Protein AF-A0A496ZZK8-F1 (afdb_monomer_lite)

pLDDT: mean 89.62, std 13.37, range [35.69, 98.38]

Secondary structure (DSSP, 8-state):
-------PPPPSS--S-HHHHHHHHHHHHSSS---------TTS-HHHHHHHHHHHHTTSTTGGGEEEEEEEETTSGGGSSHHHHHHHHHHHH-TT-STTHHHHHHHHHHHHHHHTT--HHHHHHHHHHHHHHHHHHHHHHHHHSEEEEEEE--

Radius of gyration: 19.08 Å; chains: 1; bounding box: 41×56×47 Å

Sequence (154 aa):
MSSISAIVPKTRRLIGREAEEQILRQAIEGDGLRVVYITGKAGLGKTRLLEYLPTIIGTSRNSDDCLWSGIIDLYDPEKHSNSGLEAAIANALDPERQAFAGYWKARKEFERQRRAGADPYTLEQLRKELIEKFSKDFNTLSREKRPIIALDTV

Structure (mmCIF, N/CA/C/O backbone):
data_AF-A0A496ZZK8-F1
#
_entry.id   AF-A0A496ZZK8-F1
#
loop_
_atom_site.group_PDB
_atom_site.id
_atom_site.type_symbol
_atom_site.label_atom_id
_atom_site.label_alt_id
_atom_site.label_comp_id
_atom_site.label_asym_id
_atom_site.label_entity_id
_atom_site.label_seq_id
_atom_site.pdbx_PDB_ins_code
_atom_site.Cartn_x
_atom_site.Cartn_y
_atom_site.Cartn_z
_atom_site.occupancy
_atom_site.B_iso_or_equiv
_atom_site.auth_seq_id
_atom_site.auth_comp_id
_atom_site.auth_asym_id
_atom_site.auth_atom_id
_atom_site.pdbx_PDB_model_num
ATOM 1 N N . MET A 1 1 ? -6.096 -41.607 22.743 1.00 38.09 1 MET A N 1
ATOM 2 C CA . MET A 1 1 ? -6.489 -40.302 23.312 1.00 38.09 1 MET A CA 1
ATOM 3 C C . MET A 1 1 ? -6.399 -39.270 22.200 1.00 38.09 1 MET A C 1
ATOM 5 O O . MET A 1 1 ? -5.306 -38.805 21.912 1.00 38.09 1 MET A O 1
ATOM 9 N N . SER A 1 2 ? -7.507 -39.007 21.506 1.00 35.69 2 SER A N 1
ATOM 10 C CA . SER A 1 2 ? -7.537 -38.065 20.380 1.00 35.69 2 SER A CA 1
ATOM 11 C C . SER A 1 2 ? -7.790 -36.651 20.893 1.00 35.69 2 SER A C 1
ATOM 13 O O . SER A 1 2 ? -8.853 -36.372 21.444 1.00 35.69 2 SER A O 1
ATOM 15 N N . SER A 1 3 ? -6.804 -35.773 20.730 1.00 39.03 3 SER A N 1
ATOM 16 C CA . SER A 1 3 ? -6.890 -34.356 21.081 1.00 39.03 3 SER A CA 1
ATOM 17 C C . SER A 1 3 ? -7.781 -33.630 20.072 1.00 39.03 3 SER A C 1
ATOM 19 O O . SER A 1 3 ? -7.421 -33.485 18.906 1.00 39.03 3 SER A O 1
ATOM 21 N N . ILE A 1 4 ? -8.953 -33.179 20.515 1.00 45.69 4 ILE A N 1
ATOM 22 C CA . ILE A 1 4 ? -9.819 -32.277 19.752 1.00 45.69 4 ILE A CA 1
ATOM 23 C C . ILE A 1 4 ? -9.185 -30.884 19.820 1.00 45.69 4 ILE A C 1
ATOM 25 O O . ILE A 1 4 ? -9.200 -30.239 20.867 1.00 45.69 4 ILE A O 1
ATOM 29 N N . SER A 1 5 ? -8.604 -30.429 18.710 1.00 42.12 5 SER A N 1
ATOM 30 C CA . SER A 1 5 ? -8.226 -29.025 18.540 1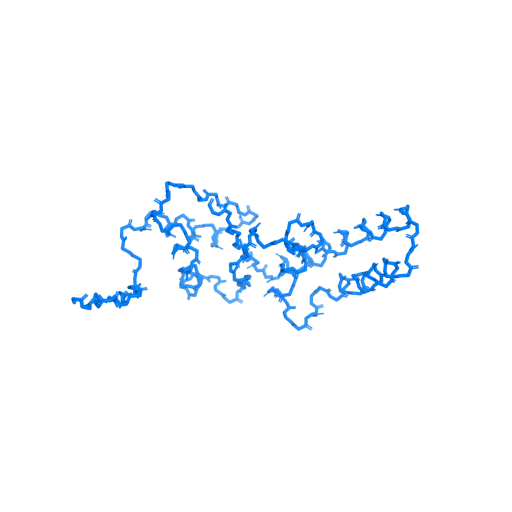.00 42.12 5 SER A CA 1
ATOM 31 C C . SER A 1 5 ? -9.508 -28.219 18.345 1.00 42.12 5 SER A C 1
ATOM 33 O O . SER A 1 5 ? -10.142 -28.284 17.291 1.00 42.12 5 SER A O 1
ATOM 35 N N . ALA A 1 6 ? -9.947 -27.523 19.392 1.00 46.88 6 ALA A N 1
ATOM 36 C CA . ALA A 1 6 ? -11.076 -26.614 19.300 1.00 46.88 6 ALA A CA 1
ATOM 37 C C . ALA A 1 6 ? -10.663 -25.411 18.443 1.00 46.88 6 ALA A C 1
ATOM 39 O O . ALA A 1 6 ? -9.815 -24.612 18.842 1.00 46.88 6 ALA A O 1
ATOM 40 N N . ILE A 1 7 ? -11.268 -25.274 17.263 1.00 47.44 7 ILE A N 1
ATOM 41 C CA . ILE A 1 7 ? -11.187 -24.045 16.474 1.00 47.44 7 ILE A CA 1
ATOM 42 C C . ILE A 1 7 ? -11.946 -22.978 17.263 1.00 47.44 7 ILE A C 1
ATOM 44 O O . ILE A 1 7 ? -13.174 -22.926 17.237 1.00 47.44 7 ILE A O 1
ATOM 48 N N . VAL A 1 8 ? -11.216 -22.162 18.023 1.00 50.53 8 VAL A N 1
ATOM 49 C CA . VAL A 1 8 ? -11.793 -21.034 18.756 1.00 50.53 8 VAL A CA 1
ATOM 50 C C . VAL A 1 8 ? -12.278 -20.007 17.725 1.00 50.53 8 VAL A C 1
ATOM 52 O O . VAL A 1 8 ? -11.464 -19.514 16.939 1.00 50.53 8 VAL A O 1
ATOM 55 N N . PRO A 1 9 ? -13.577 -19.663 17.688 1.00 51.09 9 PRO A N 1
ATOM 56 C CA . PRO A 1 9 ? -14.075 -18.638 16.782 1.00 51.09 9 PRO A CA 1
ATOM 57 C C . PRO A 1 9 ? -13.386 -17.305 17.094 1.00 51.09 9 PRO A C 1
ATOM 59 O O . PRO A 1 9 ? -13.408 -16.853 18.240 1.00 51.09 9 PRO A O 1
ATOM 62 N N . LYS A 1 10 ? -12.791 -16.646 16.089 1.00 58.88 10 LYS A N 1
ATOM 63 C CA . LYS A 1 10 ? -12.304 -15.267 16.257 1.00 58.88 10 LYS A CA 1
ATOM 64 C C . LYS A 1 10 ? -13.497 -14.395 16.668 1.00 58.88 10 LYS A C 1
ATOM 66 O O . LYS A 1 10 ? -14.464 -14.266 15.915 1.00 58.88 10 LYS A O 1
ATOM 71 N N . THR A 1 11 ? -13.449 -13.798 17.859 1.00 56.16 11 THR A N 1
ATOM 72 C CA . THR A 1 11 ? -14.495 -12.879 18.325 1.00 56.16 11 THR A CA 1
ATOM 73 C C . THR A 1 11 ? -14.611 -11.714 17.351 1.00 56.16 11 THR A C 1
ATOM 75 O O . THR A 1 11 ? -13.609 -11.087 17.005 1.00 56.16 11 THR A O 1
ATOM 78 N N . ARG A 1 12 ? -15.832 -11.406 16.896 1.00 63.66 12 ARG A N 1
ATOM 79 C CA . ARG A 1 12 ? -16.076 -10.305 15.944 1.00 63.66 12 ARG A CA 1
ATOM 80 C C . ARG A 1 12 ? -15.677 -8.938 16.508 1.00 63.66 12 ARG A C 1
ATOM 82 O O . ARG A 1 12 ? -15.311 -8.058 15.741 1.00 63.66 12 ARG A O 1
ATOM 89 N N . ARG A 1 13 ? -15.709 -8.790 17.835 1.00 68.88 13 ARG A N 1
ATOM 90 C CA . ARG A 1 13 ? -15.371 -7.568 18.569 1.00 68.88 13 ARG A CA 1
ATOM 91 C C . ARG A 1 13 ? -13.941 -7.620 19.115 1.00 68.88 13 ARG A C 1
ATOM 93 O O . ARG A 1 13 ? -13.507 -8.663 19.614 1.00 68.88 13 ARG A O 1
ATOM 100 N N . LEU A 1 14 ? -13.251 -6.485 19.046 1.00 79.38 14 LEU A N 1
ATOM 101 C CA . LEU A 1 14 ? -12.001 -6.233 19.757 1.00 79.38 14 LEU A CA 1
ATOM 102 C C . LEU A 1 14 ? -12.334 -5.901 21.224 1.00 79.38 14 LEU A C 1
ATOM 104 O O . LEU A 1 14 ? -13.130 -5.002 21.478 1.00 79.38 14 LEU A O 1
ATOM 108 N N . ILE A 1 15 ? -11.803 -6.659 22.184 1.00 79.50 15 ILE A N 1
ATOM 109 C CA . ILE A 1 15 ? -12.078 -6.466 23.620 1.00 79.50 15 ILE A CA 1
ATOM 110 C C . ILE A 1 15 ? -10.828 -5.878 24.279 1.00 79.50 15 ILE A C 1
ATOM 112 O O . ILE A 1 15 ? -9.742 -6.424 24.078 1.00 79.50 15 ILE A O 1
ATOM 116 N N . GLY A 1 16 ? -10.977 -4.814 25.078 1.00 82.94 1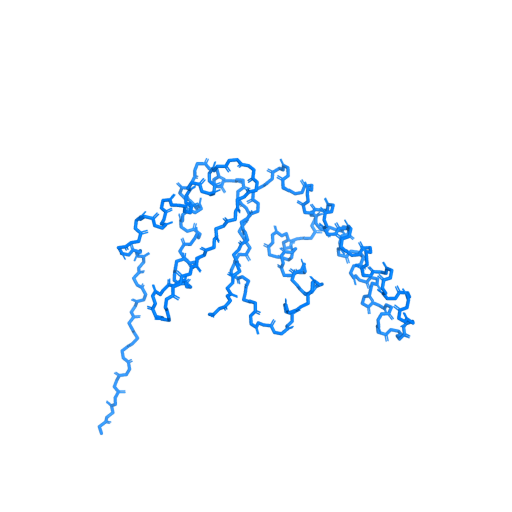6 GLY A N 1
ATOM 117 C CA . GLY A 1 16 ? -9.881 -4.244 25.875 1.00 82.94 16 GLY A CA 1
ATOM 118 C C . GLY A 1 16 ? -8.820 -3.523 25.040 1.00 82.94 16 GLY A C 1
ATOM 119 O O . GLY A 1 16 ? -7.637 -3.576 25.369 1.00 82.94 16 GLY A O 1
ATOM 120 N N . ARG A 1 17 ? -9.235 -2.937 23.914 1.00 88.62 17 ARG A N 1
ATOM 121 C CA . ARG A 1 17 ? -8.386 -2.265 22.913 1.00 88.62 17 ARG A CA 1
ATOM 122 C C . ARG A 1 17 ? -8.939 -0.900 22.501 1.00 88.62 17 ARG A C 1
ATOM 124 O O . ARG A 1 17 ? -8.643 -0.387 21.425 1.00 88.62 17 ARG A O 1
ATOM 131 N N . GLU A 1 18 ? -9.793 -0.330 23.343 1.00 90.50 18 GLU A N 1
ATOM 132 C CA . GLU A 1 18 ? -10.519 0.908 23.076 1.00 90.50 18 GLU A CA 1
ATOM 133 C C . GLU A 1 18 ? -9.556 2.093 22.888 1.00 90.50 18 GLU A C 1
ATOM 135 O O . GLU A 1 18 ? -9.801 2.968 22.060 1.00 90.50 18 GLU A O 1
ATOM 140 N N . ALA A 1 19 ? -8.430 2.102 23.610 1.00 91.38 19 ALA A N 1
ATOM 141 C CA . ALA A 1 19 ? -7.408 3.137 23.478 1.00 91.38 19 ALA A CA 1
ATOM 142 C C . ALA A 1 19 ? -6.699 3.073 22.114 1.00 91.38 19 ALA A C 1
ATOM 144 O O . ALA A 1 19 ? -6.549 4.094 21.445 1.00 91.38 19 ALA A O 1
ATOM 145 N N . GLU A 1 20 ? -6.290 1.880 21.676 1.00 93.50 20 GLU A N 1
ATOM 146 C CA . GLU A 1 20 ? -5.646 1.680 20.377 1.00 93.50 20 GLU A CA 1
ATOM 147 C C . GLU A 1 20 ? -6.609 1.940 19.218 1.00 93.50 20 GLU A C 1
ATOM 149 O O . GLU A 1 20 ? -6.225 2.580 18.240 1.00 93.50 20 GLU A O 1
ATOM 154 N N . GLU A 1 21 ? -7.868 1.509 19.339 1.00 92.81 21 GLU A N 1
ATOM 155 C CA . GLU A 1 21 ? -8.913 1.832 18.365 1.00 92.81 21 GLU A CA 1
ATOM 156 C C . GLU A 1 21 ? -9.080 3.348 18.219 1.00 92.81 21 GLU A C 1
ATOM 158 O O . GLU A 1 21 ? -9.132 3.856 17.099 1.00 92.81 21 GLU A O 1
ATOM 163 N N . GLN A 1 22 ? -9.093 4.085 19.332 1.00 93.69 22 GLN A N 1
ATOM 164 C CA . GLN A 1 22 ? -9.223 5.538 19.301 1.00 93.69 22 GLN A CA 1
ATOM 165 C C . GLN A 1 22 ? -8.012 6.224 18.652 1.00 93.69 22 GLN A C 1
ATOM 167 O O . GLN A 1 22 ? -8.191 7.179 17.895 1.00 93.69 22 GLN A O 1
ATOM 172 N N . ILE A 1 23 ? -6.789 5.734 18.888 1.00 94.88 23 ILE A N 1
ATOM 173 C CA . ILE A 1 23 ? -5.578 6.233 18.211 1.00 94.88 23 ILE A CA 1
ATOM 174 C C . ILE A 1 23 ? -5.684 6.017 16.698 1.00 94.88 23 ILE A C 1
ATOM 176 O O . ILE A 1 23 ? -5.424 6.935 15.918 1.00 94.88 23 ILE A O 1
ATOM 180 N N . LEU A 1 24 ? -6.090 4.817 16.276 1.00 95.38 24 LEU A N 1
ATOM 181 C CA . LEU A 1 24 ? -6.247 4.488 14.860 1.00 95.38 24 LEU A CA 1
ATOM 182 C C . LEU A 1 24 ? -7.338 5.335 14.210 1.00 95.38 24 LEU A C 1
ATOM 184 O O . LEU A 1 24 ? -7.117 5.882 13.134 1.00 95.38 24 LEU A O 1
ATOM 188 N N . ARG A 1 25 ? -8.475 5.521 14.886 1.00 95.94 25 ARG A N 1
ATOM 189 C CA . ARG A 1 25 ? -9.556 6.395 14.425 1.00 95.94 25 ARG A CA 1
ATOM 190 C C . ARG A 1 25 ? -9.077 7.831 14.235 1.00 95.94 25 ARG A C 1
ATOM 192 O O . ARG A 1 25 ? -9.285 8.406 13.174 1.00 95.94 25 ARG A O 1
ATOM 199 N N . GLN A 1 26 ? -8.376 8.394 15.218 1.00 96.06 26 GLN A N 1
ATOM 200 C CA . GLN A 1 26 ? -7.822 9.747 15.111 1.00 96.06 26 GLN A CA 1
ATOM 201 C C . GLN A 1 26 ? -6.818 9.880 13.963 1.00 96.06 26 GLN A C 1
ATOM 203 O O . GLN A 1 26 ? -6.786 10.912 13.295 1.00 96.06 26 GLN A O 1
ATOM 208 N N . ALA A 1 27 ? -6.010 8.848 13.709 1.00 96.31 27 ALA A N 1
ATOM 209 C CA . ALA A 1 27 ? -5.087 8.834 12.581 1.00 96.31 27 ALA A CA 1
ATOM 210 C C . ALA A 1 27 ? -5.820 8.742 11.231 1.00 96.31 27 ALA A C 1
ATOM 212 O O . ALA A 1 27 ? -5.468 9.464 10.302 1.00 96.31 27 ALA A O 1
ATOM 213 N N . ILE A 1 28 ? -6.852 7.900 11.127 1.00 95.75 28 ILE A N 1
ATOM 214 C CA . ILE A 1 28 ? -7.664 7.739 9.912 1.00 95.75 28 ILE A CA 1
ATOM 215 C C . ILE A 1 28 ? -8.408 9.033 9.584 1.00 95.75 28 ILE A C 1
ATOM 217 O O . ILE A 1 28 ? -8.441 9.444 8.424 1.00 95.75 28 ILE A O 1
ATOM 221 N N . GLU A 1 29 ? -8.989 9.678 10.593 1.00 95.75 29 GLU A N 1
ATOM 222 C CA . GLU A 1 29 ? -9.856 10.848 10.441 1.00 95.75 29 GLU A CA 1
ATOM 223 C C . GLU A 1 29 ? -9.087 12.177 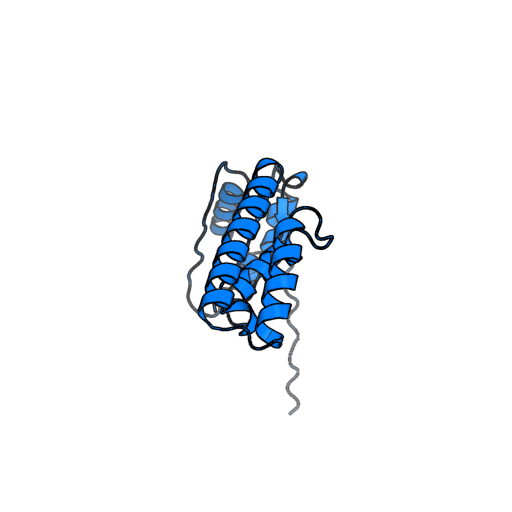10.409 1.00 95.75 29 GLU A C 1
ATOM 225 O O . GLU A 1 29 ? -9.627 13.181 9.939 1.00 95.75 29 GLU A O 1
ATOM 230 N N . GLY A 1 30 ? -7.854 12.211 10.919 1.00 94.44 30 GLY A N 1
ATOM 231 C CA . GLY A 1 30 ? -7.028 13.413 11.023 1.00 94.44 30 GLY A CA 1
ATOM 232 C C . GLY A 1 30 ? -6.317 13.774 9.722 1.00 94.44 30 GLY A C 1
ATOM 233 O O . GLY A 1 30 ? -6.040 12.917 8.897 1.00 94.44 30 GLY A O 1
ATOM 234 N N . ASP A 1 31 ? -5.992 15.045 9.520 1.00 91.44 31 ASP A N 1
ATOM 235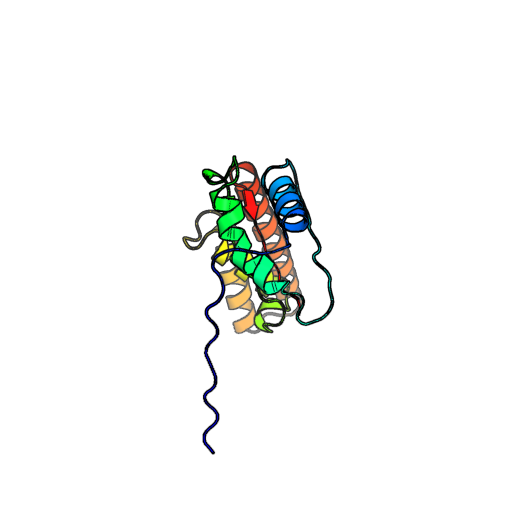 C CA . ASP A 1 31 ? -5.406 15.492 8.252 1.00 91.44 31 ASP A CA 1
ATOM 236 C C . ASP A 1 31 ? -3.904 15.198 8.138 1.00 91.44 31 ASP A C 1
ATOM 238 O O . ASP A 1 31 ? -3.204 15.026 9.148 1.00 91.44 31 ASP A O 1
ATOM 242 N N . GLY A 1 32 ? -3.425 15.180 6.889 1.00 92.31 32 GLY A N 1
ATOM 243 C CA . GLY A 1 32 ? -2.023 14.972 6.526 1.00 92.31 32 GLY A CA 1
ATOM 244 C C . GLY A 1 32 ? -1.545 13.521 6.640 1.00 92.31 32 GLY A C 1
ATOM 245 O O . GLY A 1 32 ? -2.319 12.598 6.885 1.00 92.31 32 GLY A O 1
ATOM 246 N N . LEU A 1 33 ? -0.237 13.321 6.455 1.00 94.50 33 LEU A N 1
ATOM 247 C CA . LEU A 1 33 ? 0.402 12.021 6.658 1.00 94.50 33 LEU A CA 1
ATOM 248 C C . LEU A 1 33 ? 0.365 11.648 8.144 1.00 94.50 33 LEU A C 1
ATOM 250 O O . LEU A 1 33 ? 0.859 12.388 8.996 1.00 94.50 33 LEU A O 1
ATOM 254 N N . ARG A 1 34 ? -0.163 10.462 8.444 1.00 96.31 34 ARG A N 1
ATOM 255 C CA . ARG A 1 34 ? -0.166 9.870 9.783 1.00 96.31 34 ARG A CA 1
ATOM 256 C C . ARG A 1 34 ? 0.552 8.532 9.743 1.00 96.31 34 ARG A C 1
ATOM 258 O O . ARG A 1 34 ? 0.270 7.699 8.890 1.00 96.31 34 ARG A O 1
ATOM 265 N N . VAL A 1 35 ? 1.470 8.331 10.683 1.00 95.69 35 VAL A N 1
ATOM 266 C CA . VAL A 1 35 ? 2.197 7.071 10.853 1.00 95.69 35 VAL A CA 1
ATOM 267 C C . VAL A 1 35 ? 1.921 6.565 12.259 1.00 95.69 35 VAL A C 1
ATOM 269 O O . VAL A 1 35 ? 2.204 7.259 13.235 1.00 95.69 35 VAL A O 1
ATOM 272 N N . VAL A 1 36 ? 1.352 5.365 12.357 1.00 94.44 36 VAL A N 1
ATOM 273 C CA . VAL A 1 36 ? 1.085 4.691 13.630 1.00 94.44 36 VAL A CA 1
ATOM 274 C C . VAL A 1 36 ? 1.978 3.462 13.704 1.00 94.44 36 VAL A C 1
ATOM 276 O O . VAL A 1 36 ? 1.852 2.551 12.892 1.00 94.44 36 VAL A O 1
ATOM 279 N N . TYR A 1 37 ? 2.883 3.439 14.681 1.00 93.38 37 TYR A N 1
ATOM 280 C CA . TYR A 1 37 ? 3.751 2.294 14.931 1.00 93.38 37 TYR A CA 1
ATOM 281 C C . TYR A 1 37 ? 3.222 1.486 16.115 1.00 93.38 37 TYR A C 1
ATOM 283 O O . TYR A 1 37 ? 3.247 1.946 17.258 1.00 93.38 37 TYR A O 1
ATOM 291 N N . ILE A 1 38 ? 2.717 0.284 15.835 1.00 90.19 38 ILE A N 1
ATOM 292 C CA . ILE A 1 38 ? 2.158 -0.618 16.844 1.00 90.19 38 ILE A CA 1
ATOM 293 C C . ILE A 1 38 ? 3.250 -1.597 17.273 1.00 90.19 38 ILE A C 1
ATOM 295 O O . ILE A 1 38 ? 3.693 -2.431 16.489 1.00 90.19 38 ILE A O 1
ATOM 299 N N . THR A 1 39 ? 3.646 -1.536 18.542 1.00 90.38 39 THR A N 1
ATOM 300 C CA . THR A 1 39 ? 4.630 -2.450 19.132 1.00 90.38 39 THR A CA 1
ATOM 301 C C . THR A 1 39 ? 4.046 -3.195 20.328 1.00 90.38 39 THR A C 1
ATOM 303 O O . THR A 1 39 ? 3.090 -2.754 20.963 1.00 90.38 39 THR A O 1
ATOM 306 N N . GLY A 1 40 ? 4.606 -4.362 20.630 1.00 87.31 40 GLY A N 1
ATOM 307 C CA . GLY A 1 40 ? 4.165 -5.199 21.735 1.00 87.31 40 GLY A CA 1
ATOM 308 C C . GLY A 1 40 ? 4.734 -6.609 21.658 1.00 87.31 40 GLY A C 1
ATOM 309 O O . GLY A 1 40 ? 5.120 -7.089 20.588 1.00 87.31 40 GLY A O 1
ATOM 310 N N . LYS A 1 41 ? 4.756 -7.286 22.811 1.00 87.31 41 LYS A N 1
ATOM 311 C CA . LYS A 1 41 ? 5.184 -8.686 22.926 1.00 87.31 41 LYS A CA 1
ATOM 312 C C . LYS A 1 41 ? 4.372 -9.603 22.000 1.00 87.31 41 LYS A C 1
ATOM 314 O O . LYS A 1 41 ? 3.223 -9.312 21.648 1.00 87.31 41 LYS A O 1
ATOM 319 N N . ALA A 1 42 ? 4.971 -10.735 21.632 1.00 84.25 42 ALA A N 1
ATOM 320 C CA . ALA A 1 42 ? 4.287 -11.792 20.894 1.00 84.25 42 ALA A CA 1
ATOM 321 C C . ALA A 1 42 ? 2.999 -12.225 21.620 1.00 84.25 42 ALA A C 1
ATOM 323 O O . ALA A 1 42 ? 2.937 -12.234 22.849 1.00 84.25 42 ALA A O 1
ATOM 324 N N . GLY A 1 43 ? 1.957 -12.550 20.853 1.00 83.81 43 GLY A N 1
ATOM 325 C CA . GLY A 1 43 ? 0.667 -12.983 21.401 1.00 83.81 43 GLY A CA 1
ATOM 326 C C . GLY A 1 43 ? -0.262 -11.864 21.889 1.00 83.81 43 GLY A C 1
ATOM 327 O O . GLY A 1 43 ? -1.403 -12.152 22.228 1.00 83.81 43 GLY A O 1
ATOM 328 N N . LEU A 1 44 ? 0.146 -10.587 21.856 1.00 85.38 44 LEU A N 1
ATOM 329 C CA . LEU A 1 44 ? -0.744 -9.472 22.224 1.00 85.38 44 LEU A CA 1
ATOM 330 C C . LEU A 1 44 ? -1.805 -9.144 21.155 1.00 85.38 44 LEU A C 1
ATOM 332 O O . LEU A 1 44 ? -2.667 -8.307 21.389 1.00 85.38 44 LEU A O 1
ATOM 336 N N . GLY A 1 45 ? -1.791 -9.786 19.987 1.00 87.38 45 GLY A N 1
ATOM 337 C CA . GLY A 1 45 ? -2.823 -9.568 18.966 1.00 87.38 45 GLY A CA 1
ATOM 338 C C . GLY A 1 45 ? -2.638 -8.293 18.136 1.00 87.38 45 GLY A C 1
ATOM 339 O O . GLY A 1 45 ? -3.624 -7.693 17.721 1.00 87.38 45 GLY A O 1
ATOM 340 N N . LYS A 1 46 ? -1.390 -7.895 17.850 1.00 90.50 46 LYS A N 1
ATOM 341 C CA . LYS A 1 46 ? -1.070 -6.783 16.930 1.00 90.50 46 LYS A CA 1
ATOM 342 C C . LYS A 1 46 ? -1.702 -7.002 15.547 1.00 90.50 46 LYS A C 1
ATOM 344 O O . LYS A 1 46 ? -2.468 -6.169 15.077 1.00 90.50 46 LYS A O 1
ATOM 349 N N . THR A 1 47 ? -1.495 -8.183 14.964 1.00 88.81 47 THR A N 1
ATOM 350 C CA . THR A 1 47 ? -2.123 -8.577 13.694 1.00 88.81 47 THR A CA 1
ATOM 351 C C . THR A 1 47 ? -3.649 -8.584 13.803 1.00 88.81 47 THR A C 1
ATOM 353 O O . THR A 1 47 ? -4.328 -8.137 12.890 1.00 88.81 47 THR A O 1
ATOM 356 N N . ARG A 1 48 ? -4.222 -8.978 14.954 1.00 88.50 48 ARG A N 1
ATOM 357 C CA . ARG A 1 48 ? -5.680 -8.929 15.174 1.00 88.50 48 ARG A CA 1
ATOM 358 C C . ARG A 1 48 ? -6.227 -7.496 15.147 1.00 88.50 48 ARG A C 1
ATOM 360 O O . ARG A 1 48 ? -7.343 -7.303 14.667 1.00 88.50 48 ARG A O 1
ATOM 367 N N . LEU A 1 49 ? -5.463 -6.524 15.648 1.00 90.25 49 LEU A N 1
ATOM 368 C CA . LEU A 1 49 ? -5.793 -5.099 15.570 1.00 90.25 49 LEU A CA 1
ATOM 369 C C . LEU A 1 49 ? -5.756 -4.605 14.112 1.00 90.25 49 LEU A C 1
ATOM 371 O O . LEU A 1 49 ? -6.704 -3.953 13.682 1.00 90.25 49 LEU A O 1
ATOM 375 N N . LEU A 1 50 ? -4.742 -4.989 13.326 1.00 91.75 50 LEU A N 1
ATOM 376 C CA . LEU A 1 50 ? -4.686 -4.686 11.885 1.00 91.75 50 LEU A CA 1
ATOM 377 C C . LEU A 1 50 ? -5.835 -5.345 11.100 1.00 91.75 50 LEU A C 1
ATOM 379 O O . LEU A 1 50 ? -6.448 -4.708 10.249 1.00 91.75 50 LEU A O 1
ATOM 383 N N . GLU A 1 51 ? -6.197 -6.590 11.427 1.00 91.88 51 GLU A N 1
ATOM 384 C CA . GLU A 1 51 ? -7.352 -7.292 10.842 1.00 91.88 51 GLU A CA 1
ATOM 385 C C . GLU A 1 51 ? -8.688 -6.596 11.153 1.00 91.88 51 GLU A C 1
ATOM 387 O O . GLU A 1 51 ? -9.676 -6.813 10.455 1.00 91.88 51 GLU A O 1
ATOM 392 N N . TYR A 1 52 ? -8.748 -5.793 12.220 1.00 92.75 52 TYR A N 1
ATOM 393 C CA . TYR A 1 52 ? -9.944 -5.051 12.617 1.00 92.75 52 TYR A CA 1
ATOM 394 C C . TYR A 1 52 ? -10.025 -3.654 11.987 1.00 92.75 52 TYR A C 1
ATOM 396 O O . TYR A 1 52 ? -11.084 -3.029 12.023 1.00 92.75 52 TYR A O 1
ATOM 404 N N . LEU A 1 53 ? -8.945 -3.178 11.360 1.00 93.81 53 LEU A N 1
ATOM 405 C CA . LEU A 1 53 ? -8.882 -1.854 10.747 1.00 93.81 53 LEU A CA 1
ATOM 406 C C . LEU A 1 53 ? -10.018 -1.578 9.741 1.00 93.81 53 LEU A C 1
ATOM 408 O O . LEU A 1 53 ? -10.578 -0.488 9.817 1.00 93.81 53 LEU A O 1
ATOM 412 N N . PRO A 1 54 ? -10.456 -2.527 8.882 1.00 95.12 54 PRO A N 1
ATOM 413 C CA . PRO A 1 54 ? -11.599 -2.304 7.989 1.00 95.12 54 PRO A CA 1
ATOM 414 C C . PRO A 1 54 ? -12.887 -1.899 8.718 1.00 95.12 54 PRO A C 1
ATOM 416 O O . PRO A 1 54 ? -13.649 -1.082 8.210 1.00 95.12 54 PRO A O 1
ATOM 419 N N . THR A 1 55 ? -13.116 -2.423 9.926 1.00 94.56 55 THR A N 1
ATOM 420 C CA . THR A 1 55 ? -14.268 -2.050 10.761 1.00 94.56 55 THR A CA 1
ATOM 421 C C . THR A 1 55 ? -14.148 -0.612 11.264 1.00 94.56 55 THR A C 1
ATOM 423 O O . THR A 1 55 ? -15.132 0.127 11.279 1.00 94.56 55 THR A O 1
ATOM 426 N N . ILE A 1 56 ? -12.941 -0.197 11.662 1.00 95.00 56 ILE A N 1
ATOM 427 C CA . ILE A 1 56 ? -12.679 1.179 12.101 1.00 95.00 56 ILE A CA 1
ATOM 428 C C . ILE A 1 56 ? -12.890 2.132 10.919 1.00 95.00 56 ILE A C 1
ATOM 430 O O . ILE A 1 56 ? -13.657 3.079 11.039 1.00 95.00 56 ILE A O 1
ATOM 434 N N . ILE A 1 57 ? -12.308 1.812 9.758 1.00 96.44 57 ILE A N 1
ATOM 435 C CA . ILE A 1 57 ? -12.445 2.580 8.512 1.00 96.44 57 ILE A CA 1
ATOM 436 C C . ILE A 1 57 ? -13.918 2.743 8.125 1.00 96.44 57 ILE A C 1
ATOM 438 O O . ILE A 1 57 ? -14.369 3.860 7.894 1.00 96.44 57 ILE A O 1
ATOM 442 N N . GLY A 1 58 ? -14.685 1.649 8.109 1.00 96.19 58 GLY A N 1
ATOM 443 C CA . GLY A 1 58 ? -16.102 1.664 7.731 1.00 96.19 58 GLY A CA 1
ATOM 444 C C . GLY A 1 58 ? -17.016 2.418 8.702 1.00 96.19 58 GLY A C 1
ATOM 445 O O . GLY A 1 58 ? -18.179 2.645 8.388 1.00 96.19 58 GLY A O 1
ATOM 446 N N . THR A 1 59 ? -16.514 2.805 9.878 1.00 95.19 59 THR A N 1
ATOM 447 C CA . THR A 1 59 ? -17.247 3.614 10.866 1.00 95.19 59 THR A CA 1
ATOM 448 C C . THR A 1 59 ? -16.619 4.991 11.077 1.00 95.19 59 THR A C 1
ATOM 450 O O . THR A 1 59 ? -17.016 5.708 11.997 1.00 95.19 59 THR A O 1
ATOM 453 N N . SER A 1 60 ? -15.612 5.364 10.286 1.00 94.88 60 SER A N 1
ATOM 454 C CA . SER A 1 60 ? -14.973 6.678 10.340 1.00 94.88 60 SER A CA 1
ATOM 455 C C . SER A 1 60 ? -15.702 7.690 9.462 1.00 94.88 60 SER A C 1
ATOM 457 O O . SER A 1 60 ? -16.287 7.343 8.441 1.00 94.88 60 SER A O 1
ATOM 459 N N . ARG A 1 61 ? -15.638 8.972 9.842 1.00 94.44 61 ARG A N 1
ATOM 460 C CA . ARG A 1 61 ? -16.355 10.073 9.158 1.00 94.44 61 ARG A CA 1
ATOM 461 C C . ARG A 1 61 ? -16.017 10.251 7.669 1.00 94.44 61 ARG A C 1
ATOM 463 O O . ARG A 1 61 ? -16.737 10.931 6.954 1.00 94.44 61 ARG A O 1
ATOM 470 N N . ASN A 1 62 ? -14.888 9.705 7.242 1.00 92.81 62 ASN A N 1
ATOM 471 C CA . ASN A 1 62 ? -14.275 9.832 5.924 1.00 92.81 62 ASN A CA 1
ATOM 472 C C . ASN A 1 62 ? -14.150 8.472 5.218 1.00 92.81 62 ASN A C 1
ATOM 474 O O . ASN A 1 62 ? -13.262 8.296 4.386 1.00 92.81 62 ASN A O 1
ATOM 478 N N . SER A 1 63 ? -15.001 7.502 5.575 1.00 95.56 63 SER A N 1
ATOM 479 C CA . SER A 1 63 ? -14.958 6.134 5.047 1.00 95.56 63 SER A CA 1
ATOM 480 C C . SER A 1 63 ? -14.965 6.072 3.517 1.00 95.56 63 SER A C 1
ATOM 482 O O . SER A 1 63 ? -14.242 5.264 2.943 1.00 95.56 63 SER A O 1
ATOM 484 N N . ASP A 1 64 ? -15.730 6.949 2.862 1.00 95.38 64 ASP A N 1
ATOM 485 C CA . ASP A 1 64 ? -15.917 6.964 1.400 1.00 95.38 64 ASP A CA 1
ATOM 486 C C . ASP A 1 64 ? -14.665 7.431 0.632 1.00 95.38 64 ASP A C 1
ATOM 488 O O . ASP A 1 64 ? -14.488 7.157 -0.563 1.00 95.38 64 ASP A O 1
ATOM 492 N N . ASP A 1 65 ? -13.755 8.111 1.331 1.00 95.56 65 ASP A N 1
ATOM 493 C CA . ASP A 1 65 ? -12.482 8.565 0.779 1.00 95.56 65 ASP A CA 1
ATOM 494 C C . ASP A 1 65 ? -11.354 7.564 1.034 1.00 95.56 65 ASP A C 1
ATOM 496 O O . ASP A 1 65 ? -10.292 7.662 0.416 1.00 95.56 65 ASP A O 1
ATOM 500 N N . CYS A 1 66 ? -11.550 6.606 1.940 1.00 96.94 66 CYS A N 1
ATOM 501 C CA . CYS A 1 66 ? -10.512 5.671 2.345 1.00 96.94 66 CYS A CA 1
ATOM 502 C C . CYS A 1 66 ? -10.275 4.574 1.301 1.00 96.94 66 CYS A C 1
ATOM 504 O O . CYS A 1 66 ? -11.192 3.874 0.882 1.00 96.94 66 CYS A O 1
ATOM 506 N N . LEU A 1 67 ? -9.004 4.362 0.954 1.00 97.19 67 LEU A N 1
ATOM 507 C CA . LEU A 1 67 ? -8.555 3.212 0.168 1.00 97.19 67 LEU A CA 1
ATOM 508 C C . LEU A 1 67 ? -7.726 2.299 1.062 1.00 97.19 67 LEU A C 1
ATOM 510 O O . LEU A 1 67 ? -6.668 2.692 1.549 1.00 97.19 67 LEU A O 1
ATOM 514 N N . TRP A 1 68 ? -8.219 1.089 1.300 1.00 96.31 68 TRP A N 1
ATOM 515 C CA . TRP A 1 68 ? -7.588 0.135 2.203 1.00 96.31 68 TRP A CA 1
ATOM 516 C C . TRP A 1 68 ? -6.678 -0.830 1.444 1.00 96.31 68 TRP A C 1
ATOM 518 O O . TRP A 1 68 ? -7.149 -1.564 0.579 1.00 96.31 68 TRP A O 1
ATOM 528 N N . SER A 1 69 ? -5.391 -0.888 1.803 1.00 96.69 69 SER A N 1
ATOM 529 C CA . SER A 1 69 ? -4.428 -1.775 1.134 1.00 96.69 69 SER A CA 1
ATOM 530 C C . SER A 1 69 ? -4.563 -3.261 1.492 1.00 96.69 69 SER A C 1
ATOM 532 O O . SER A 1 69 ? -3.820 -4.091 0.973 1.00 96.69 69 SER A O 1
ATOM 534 N N . GLY A 1 70 ? -5.407 -3.618 2.463 1.00 95.38 70 GLY A N 1
ATOM 535 C CA . GLY A 1 70 ? -5.196 -4.871 3.187 1.00 95.38 70 GLY A CA 1
ATOM 536 C C . GLY A 1 70 ? -3.938 -4.814 4.057 1.00 95.38 70 GLY A C 1
ATOM 537 O O . GLY A 1 70 ? -3.295 -3.772 4.198 1.00 95.38 70 GLY A O 1
ATOM 538 N N . ILE A 1 71 ? -3.581 -5.955 4.642 1.00 94.81 71 ILE A N 1
ATOM 539 C CA . ILE A 1 71 ? -2.338 -6.100 5.401 1.00 94.81 71 ILE A CA 1
ATOM 540 C C . ILE A 1 71 ? -1.239 -6.532 4.433 1.00 94.81 71 ILE A C 1
ATOM 542 O O . ILE A 1 71 ? -1.304 -7.613 3.846 1.00 94.81 71 ILE A O 1
ATOM 546 N N . ILE A 1 72 ? -0.227 -5.689 4.274 1.00 93.88 72 ILE A N 1
ATOM 547 C CA . ILE A 1 72 ? 0.974 -6.003 3.512 1.00 93.88 72 ILE A CA 1
ATOM 548 C C . ILE A 1 72 ? 1.963 -6.669 4.467 1.00 93.88 72 ILE A C 1
ATOM 550 O O . ILE A 1 72 ? 2.601 -6.011 5.287 1.00 93.88 72 ILE A O 1
ATOM 554 N N . ASP A 1 73 ? 2.076 -7.988 4.360 1.00 90.38 73 ASP A N 1
ATOM 555 C CA . ASP A 1 73 ? 3.065 -8.761 5.108 1.00 90.38 73 ASP A CA 1
ATOM 556 C C . ASP A 1 73 ? 4.474 -8.495 4.561 1.00 90.38 73 ASP A C 1
ATOM 558 O O . ASP A 1 73 ? 4.758 -8.840 3.407 1.00 90.38 73 ASP A O 1
ATOM 562 N N . LEU A 1 74 ? 5.326 -7.868 5.379 1.00 86.56 74 LEU A N 1
ATOM 563 C CA . LEU A 1 74 ? 6.718 -7.563 5.058 1.00 86.56 74 LEU A CA 1
ATOM 564 C C . LEU A 1 74 ? 7.678 -8.728 5.327 1.00 86.56 74 LEU A C 1
ATOM 566 O O . LEU A 1 74 ? 8.867 -8.516 5.144 1.00 86.56 74 LEU A O 1
ATOM 570 N N . TYR A 1 75 ? 7.211 -9.914 5.737 1.00 82.75 75 TYR A N 1
ATOM 571 C CA . TYR A 1 75 ? 8.021 -11.149 5.747 1.00 8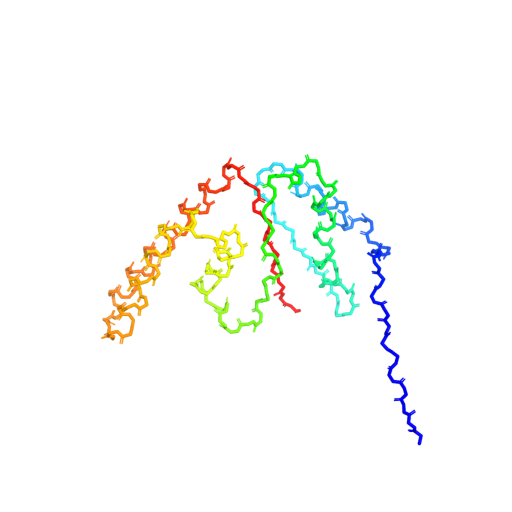2.75 75 TYR A CA 1
ATOM 572 C C . TYR A 1 75 ? 7.998 -11.888 4.412 1.00 82.75 75 TYR A C 1
ATOM 574 O O . TYR A 1 75 ? 8.772 -12.825 4.201 1.00 82.75 75 TYR A O 1
ATOM 582 N N . ASP A 1 76 ? 7.102 -11.489 3.515 1.00 82.44 76 ASP A N 1
ATOM 583 C CA . ASP A 1 76 ? 7.060 -12.002 2.159 1.00 82.44 76 ASP A CA 1
ATOM 584 C C . ASP A 1 76 ? 8.313 -11.538 1.391 1.00 82.44 76 ASP A C 1
ATOM 586 O O . ASP A 1 76 ? 8.478 -10.330 1.168 1.00 82.44 76 ASP A O 1
ATOM 590 N N . PRO A 1 77 ? 9.180 -12.465 0.934 1.00 81.88 77 PRO A N 1
ATOM 591 C CA . PRO A 1 77 ? 10.405 -12.118 0.221 1.00 81.88 77 PRO A CA 1
ATOM 592 C C . PRO A 1 77 ? 10.166 -11.264 -1.025 1.00 81.88 77 PRO A C 1
ATOM 594 O O . PRO A 1 77 ? 11.025 -10.457 -1.387 1.00 81.88 77 PRO A O 1
ATOM 597 N N . GLU A 1 78 ? 9.002 -11.389 -1.673 1.00 80.31 78 GLU A N 1
ATOM 598 C CA . GLU A 1 78 ? 8.659 -10.564 -2.833 1.00 80.31 78 GLU A CA 1
ATOM 599 C C . GLU A 1 78 ? 8.496 -9.085 -2.463 1.00 80.31 78 GLU A C 1
ATOM 601 O O . GLU A 1 78 ? 8.707 -8.210 -3.306 1.00 80.31 78 GLU A O 1
ATOM 606 N N . LYS A 1 79 ? 8.188 -8.788 -1.195 1.00 85.25 79 LYS A N 1
ATOM 607 C CA . LYS A 1 79 ? 7.977 -7.436 -0.662 1.00 85.25 79 LYS A CA 1
ATOM 608 C C . LYS A 1 79 ? 9.205 -6.852 0.047 1.00 85.25 79 LYS A C 1
ATOM 610 O O . LYS A 1 79 ? 9.177 -5.687 0.429 1.00 85.25 79 LYS A O 1
ATOM 615 N N . HIS A 1 80 ? 10.309 -7.600 0.152 1.00 83.44 80 HIS A N 1
ATOM 616 C CA . HIS A 1 80 ? 11.572 -7.143 0.767 1.00 83.44 80 HIS A CA 1
ATOM 617 C C . HIS A 1 80 ? 12.386 -6.167 -0.103 1.00 83.44 80 HIS A C 1
ATOM 619 O O . HIS A 1 80 ? 13.484 -5.754 0.269 1.00 83.44 80 HIS A O 1
ATOM 625 N N . SER A 1 81 ? 11.882 -5.803 -1.281 1.00 84.94 81 SER A N 1
ATOM 626 C CA . SER A 1 81 ? 12.495 -4.800 -2.150 1.00 84.94 81 SER A CA 1
ATOM 627 C C . SER A 1 81 ? 11.565 -3.605 -2.313 1.00 84.94 81 SER A C 1
ATOM 629 O O . SER A 1 81 ? 10.346 -3.771 -2.310 1.00 84.94 81 SER A O 1
ATOM 631 N N . ASN A 1 82 ? 12.127 -2.410 -2.526 1.00 86.25 82 ASN A N 1
ATOM 632 C CA . ASN A 1 82 ? 11.326 -1.207 -2.781 1.00 86.25 82 ASN A CA 1
ATOM 633 C C . ASN A 1 82 ? 10.346 -1.429 -3.940 1.00 86.25 82 ASN A C 1
ATOM 635 O O . ASN A 1 82 ? 9.161 -1.154 -3.801 1.00 86.25 82 ASN A O 1
ATOM 639 N N . SER A 1 83 ? 10.811 -2.018 -5.047 1.00 86.81 83 SER A N 1
ATOM 640 C CA . SER A 1 83 ? 9.951 -2.306 -6.197 1.00 86.81 83 SER A CA 1
ATOM 641 C C . SER A 1 83 ? 8.863 -3.332 -5.868 1.00 86.81 83 SER A C 1
ATOM 643 O O . SER A 1 83 ? 7.741 -3.220 -6.359 1.00 86.81 83 SER A O 1
ATOM 645 N N . GLY A 1 84 ? 9.156 -4.331 -5.036 1.00 90.94 84 GLY A N 1
ATOM 646 C CA . GLY A 1 84 ? 8.170 -5.278 -4.521 1.00 90.94 84 GLY A CA 1
ATOM 647 C C . GLY A 1 84 ? 7.067 -4.597 -3.715 1.00 90.94 84 GLY A C 1
ATOM 648 O O . GLY A 1 84 ? 5.884 -4.743 -4.028 1.00 90.94 84 GLY A O 1
ATOM 649 N N . LEU A 1 85 ? 7.464 -3.791 -2.729 1.00 92.69 85 LEU A N 1
ATOM 650 C CA . LEU A 1 85 ? 6.552 -3.049 -1.863 1.00 92.69 85 LEU A CA 1
ATOM 651 C C . LEU A 1 85 ? 5.696 -2.042 -2.645 1.00 92.69 85 LEU A C 1
ATOM 653 O O . LEU A 1 85 ? 4.482 -1.998 -2.457 1.00 92.69 85 LEU A O 1
ATOM 657 N N . GLU A 1 86 ? 6.293 -1.288 -3.569 1.00 95.56 86 GLU A N 1
ATOM 658 C CA . GLU A 1 86 ? 5.577 -0.363 -4.457 1.00 95.56 86 GLU A CA 1
ATOM 659 C C . GLU A 1 86 ? 4.477 -1.078 -5.256 1.00 95.56 86 GLU A C 1
ATOM 661 O O . GLU A 1 86 ? 3.356 -0.581 -5.343 1.00 95.56 86 GLU A O 1
ATOM 666 N N . ALA A 1 87 ? 4.751 -2.274 -5.795 1.00 94.94 87 ALA A N 1
ATOM 667 C CA . ALA A 1 87 ? 3.732 -3.042 -6.516 1.00 94.94 87 ALA A CA 1
ATOM 668 C C . ALA A 1 87 ? 2.618 -3.530 -5.604 1.00 94.94 87 ALA A C 1
ATOM 670 O O . ALA A 1 87 ? 1.463 -3.533 -6.025 1.00 94.94 87 ALA A O 1
ATOM 671 N N . ALA A 1 88 ? 2.964 -3.988 -4.400 1.00 95.56 88 ALA A N 1
ATOM 672 C CA . ALA A 1 88 ? 1.982 -4.449 -3.432 1.00 95.56 88 ALA A CA 1
ATOM 673 C C . ALA A 1 88 ? 1.027 -3.308 -3.061 1.00 95.56 88 ALA A C 1
ATOM 675 O O . ALA A 1 88 ? -0.186 -3.488 -3.119 1.00 95.56 88 ALA A O 1
ATOM 676 N N . ILE A 1 89 ? 1.570 -2.118 -2.784 1.00 97.12 89 ILE A N 1
ATOM 677 C CA . ILE A 1 89 ? 0.782 -0.918 -2.491 1.00 97.12 89 ILE A CA 1
ATOM 678 C C . ILE A 1 89 ? -0.074 -0.520 -3.701 1.00 97.12 89 ILE A C 1
ATOM 680 O O . ILE A 1 89 ? -1.283 -0.353 -3.558 1.00 97.12 89 ILE A O 1
ATOM 684 N N . ALA A 1 90 ? 0.521 -0.405 -4.893 1.00 97.31 90 ALA A N 1
ATOM 685 C CA . ALA A 1 90 ? -0.193 0.022 -6.098 1.00 97.31 90 ALA A CA 1
ATOM 686 C C . ALA A 1 90 ? -1.329 -0.943 -6.475 1.00 97.31 90 ALA A C 1
ATOM 688 O O . ALA A 1 90 ? -2.441 -0.502 -6.741 1.00 97.31 90 ALA A O 1
ATOM 689 N N . ASN A 1 91 ? -1.081 -2.259 -6.459 1.00 96.31 91 ASN A N 1
ATOM 690 C CA . ASN A 1 91 ? -2.120 -3.254 -6.753 1.00 96.31 91 ASN A CA 1
ATOM 691 C C . ASN A 1 91 ? -3.244 -3.231 -5.711 1.00 96.31 91 ASN A C 1
ATOM 693 O O . ASN A 1 91 ? -4.393 -3.474 -6.064 1.00 96.31 91 ASN A O 1
ATOM 697 N N . ALA A 1 92 ? -2.919 -2.994 -4.438 1.00 96.38 92 ALA A N 1
ATOM 698 C CA . ALA A 1 92 ? -3.912 -3.023 -3.375 1.00 96.38 92 ALA A CA 1
ATOM 699 C C . ALA A 1 92 ? -4.817 -1.784 -3.374 1.00 96.38 92 ALA A C 1
ATOM 701 O O . ALA A 1 92 ? -6.015 -1.903 -3.135 1.00 96.38 92 ALA A O 1
ATOM 702 N N . LEU A 1 93 ? -4.253 -0.604 -3.643 1.00 97.44 93 LEU A N 1
ATOM 703 C CA . LEU A 1 93 ? -5.000 0.656 -3.648 1.00 97.44 93 LEU A CA 1
ATOM 704 C C . LEU A 1 93 ? -5.727 0.926 -4.972 1.00 97.44 93 LEU A C 1
ATOM 706 O O . LEU A 1 93 ? -6.698 1.676 -4.983 1.00 97.44 93 LEU A O 1
ATOM 710 N N . ASP A 1 94 ? -5.261 0.337 -6.074 1.00 97.00 94 ASP A N 1
ATOM 711 C CA . ASP A 1 94 ? -5.800 0.540 -7.422 1.00 97.00 94 ASP A CA 1
ATOM 712 C C . ASP A 1 94 ? -5.738 -0.766 -8.243 1.00 97.00 94 ASP A C 1
ATOM 714 O O . ASP A 1 94 ? -4.899 -0.919 -9.141 1.00 97.00 94 ASP A O 1
ATOM 718 N N . PRO A 1 95 ? -6.620 -1.742 -7.952 1.00 93.69 95 PRO A N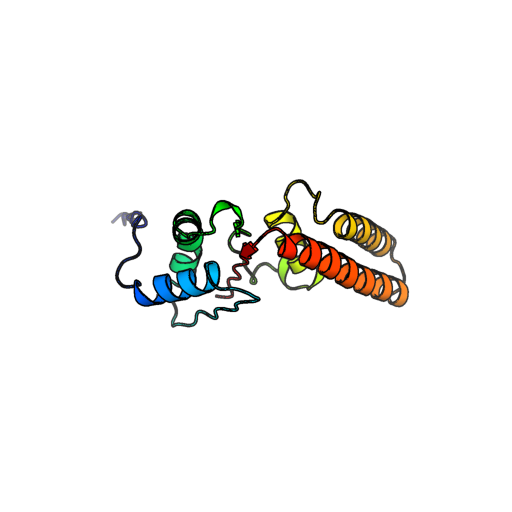 1
ATOM 719 C CA . PRO A 1 95 ? -6.633 -3.030 -8.650 1.00 93.69 95 PRO A CA 1
ATOM 720 C C . PRO A 1 95 ? -6.884 -2.903 -10.159 1.00 93.69 95 PRO A C 1
ATOM 722 O O . PRO A 1 95 ? -6.417 -3.733 -10.941 1.00 93.69 95 PRO A O 1
ATOM 725 N N . GLU A 1 96 ? -7.602 -1.855 -10.573 1.00 95.06 96 GLU A N 1
ATOM 726 C CA . GLU A 1 96 ? -7.911 -1.559 -11.976 1.00 95.06 96 GLU A CA 1
ATOM 727 C C . GLU A 1 96 ? -6.762 -0.863 -12.718 1.00 95.06 96 GLU A C 1
ATOM 729 O O . GLU A 1 96 ? -6.795 -0.760 -13.945 1.00 95.06 96 GLU A O 1
ATOM 734 N N . ARG A 1 97 ? -5.712 -0.447 -11.995 1.00 95.31 97 ARG A N 1
ATOM 735 C CA . ARG A 1 97 ? -4.484 0.156 -12.535 1.00 95.31 97 ARG A CA 1
ATOM 736 C C . ARG A 1 97 ? -4.711 1.471 -13.277 1.00 95.31 97 ARG A C 1
ATOM 738 O O . ARG A 1 97 ? -3.989 1.770 -14.233 1.00 95.31 97 ARG A O 1
ATOM 745 N N . GLN A 1 98 ? -5.700 2.248 -12.846 1.00 95.81 98 GLN A N 1
ATOM 746 C CA . GLN A 1 98 ? -6.003 3.551 -13.428 1.00 95.81 98 GLN A CA 1
ATOM 747 C C . GLN A 1 98 ? -5.125 4.653 -12.822 1.00 95.81 98 GLN A C 1
ATOM 749 O O . GLN A 1 98 ? -4.436 5.370 -13.550 1.00 95.81 98 GLN A O 1
ATOM 754 N N . ALA A 1 99 ? -5.096 4.755 -11.492 1.00 96.88 99 ALA A N 1
ATOM 755 C CA . ALA A 1 99 ? -4.330 5.763 -10.762 1.00 96.88 99 ALA A CA 1
ATOM 756 C C . ALA A 1 99 ? -2.812 5.552 -10.882 1.00 96.88 99 ALA A C 1
ATOM 758 O O . ALA A 1 99 ? -2.065 6.523 -10.969 1.00 96.88 99 ALA A O 1
ATOM 759 N N . PHE A 1 100 ? -2.357 4.296 -10.947 1.00 98.00 100 PHE A N 1
ATOM 760 C CA . PHE A 1 100 ? -0.939 3.926 -11.075 1.00 98.00 100 PHE A CA 1
ATOM 761 C C . PHE A 1 100 ? -0.526 3.554 -12.507 1.00 98.00 100 PHE A C 1
ATOM 763 O O . PHE A 1 100 ? 0.443 2.817 -12.718 1.00 98.00 100 PHE A O 1
ATOM 770 N N . ALA A 1 101 ? -1.258 4.008 -13.529 1.00 97.50 101 ALA A N 1
ATOM 771 C CA . ALA A 1 101 ? -0.973 3.649 -14.920 1.00 97.50 101 ALA A CA 1
ATOM 772 C C . ALA A 1 101 ? 0.464 4.019 -15.354 1.00 97.50 101 ALA A C 1
ATOM 774 O O . ALA A 1 101 ? 1.110 3.265 -16.093 1.00 97.50 101 ALA A O 1
ATOM 775 N N . GLY A 1 102 ? 0.985 5.157 -14.876 1.00 97.31 102 GLY A N 1
ATOM 776 C CA . GLY A 1 102 ? 2.350 5.608 -15.148 1.00 97.31 102 GLY A CA 1
ATOM 777 C C . GLY A 1 102 ? 3.389 4.660 -14.557 1.00 97.31 102 GLY A C 1
ATOM 778 O O . GLY A 1 102 ? 4.304 4.216 -15.259 1.00 97.31 102 GLY A O 1
ATOM 779 N N . TYR A 1 103 ? 3.200 4.294 -13.293 1.00 98.19 103 TYR A N 1
ATOM 780 C CA . TYR A 1 103 ? 4.000 3.303 -12.590 1.00 98.19 103 TYR A CA 1
ATOM 781 C C . TYR A 1 103 ? 3.985 1.934 -13.283 1.00 98.19 103 TYR A C 1
ATOM 783 O O . TYR A 1 103 ? 5.046 1.373 -13.561 1.00 98.19 103 TYR A O 1
ATOM 791 N N . TRP A 1 104 ? 2.812 1.401 -13.641 1.00 97.88 104 TRP A N 1
ATOM 792 C CA . TRP A 1 104 ? 2.712 0.081 -14.278 1.00 97.88 104 TRP A CA 1
ATOM 793 C C . TRP A 1 104 ? 3.378 0.030 -15.653 1.00 97.88 104 TRP A C 1
ATOM 795 O O . TRP A 1 104 ? 4.000 -0.980 -16.004 1.00 97.88 104 TRP A O 1
ATOM 805 N N . LYS A 1 105 ? 3.303 1.124 -16.421 1.00 97.62 105 LYS A N 1
ATOM 806 C CA . LYS A 1 105 ? 4.024 1.253 -17.692 1.00 97.62 105 LYS A CA 1
ATOM 807 C C . LYS A 1 105 ? 5.538 1.198 -17.477 1.00 97.62 105 LYS A C 1
ATOM 809 O O . LYS A 1 105 ? 6.207 0.423 -18.161 1.00 97.62 105 LYS A O 1
ATOM 814 N N . ALA A 1 106 ? 6.061 1.963 -16.518 1.00 97.19 106 ALA A N 1
ATOM 815 C CA . ALA A 1 106 ? 7.484 1.946 -16.181 1.00 97.19 106 ALA A CA 1
ATOM 816 C C . ALA A 1 106 ? 7.925 0.569 -15.652 1.00 97.19 106 ALA A C 1
ATOM 818 O O . ALA A 1 106 ? 8.967 0.053 -16.054 1.00 97.19 106 ALA A O 1
ATOM 819 N N . ARG A 1 107 ? 7.103 -0.097 -14.828 1.00 96.25 107 ARG A N 1
ATOM 820 C CA . ARG A 1 107 ? 7.403 -1.439 -14.293 1.00 96.25 107 ARG A CA 1
ATOM 821 C C . ARG A 1 107 ? 7.524 -2.479 -15.393 1.00 96.25 107 ARG A C 1
ATOM 823 O O . ARG A 1 107 ? 8.431 -3.307 -15.361 1.00 96.25 107 ARG A O 1
ATOM 830 N N . LYS A 1 108 ? 6.637 -2.425 -16.388 1.00 96.31 108 LYS A N 1
ATOM 831 C CA . LYS A 1 108 ? 6.700 -3.310 -17.556 1.00 96.31 108 LYS A CA 1
ATOM 832 C C . LYS A 1 108 ? 8.004 -3.125 -18.338 1.00 96.31 108 LYS A C 1
ATOM 834 O O . LYS A 1 108 ? 8.571 -4.115 -18.793 1.00 96.31 108 LYS A O 1
ATOM 839 N N . GLU A 1 109 ? 8.471 -1.886 -18.486 1.00 96.00 109 GLU A N 1
ATOM 840 C CA . GLU A 1 109 ? 9.749 -1.577 -19.134 1.00 96.00 109 GLU A CA 1
ATOM 841 C C . GLU A 1 109 ? 10.933 -2.125 -18.332 1.00 96.00 109 GLU A C 1
ATOM 843 O O . GLU A 1 109 ? 11.740 -2.879 -18.875 1.00 96.00 109 GLU A O 1
ATOM 848 N N . PHE A 1 110 ? 10.990 -1.823 -17.032 1.00 95.25 110 PHE A N 1
ATOM 849 C CA . PHE A 1 110 ? 12.034 -2.316 -16.134 1.00 95.25 110 PHE A CA 1
ATOM 850 C C . PHE A 1 110 ? 12.154 -3.845 -16.177 1.00 95.25 110 PHE A C 1
ATOM 852 O O . PHE A 1 110 ? 13.237 -4.382 -16.406 1.00 95.25 110 PHE A O 1
ATOM 859 N N . GLU A 1 111 ? 11.035 -4.562 -16.034 1.00 94.75 111 GLU A N 1
ATOM 860 C CA . GLU A 1 111 ? 11.025 -6.027 -16.064 1.00 94.75 111 GLU A CA 1
ATOM 861 C C . GLU A 1 111 ? 11.426 -6.591 -17.433 1.00 94.75 111 GLU A C 1
ATOM 863 O O . GLU A 1 111 ? 12.094 -7.624 -17.503 1.00 94.75 111 GLU A O 1
ATOM 868 N N . ARG A 1 112 ? 11.070 -5.910 -18.531 1.00 96.44 112 ARG A N 1
ATOM 869 C CA . ARG A 1 112 ? 11.512 -6.303 -19.875 1.00 96.44 112 ARG A CA 1
ATOM 870 C C . ARG A 1 112 ? 13.032 -6.202 -20.002 1.00 96.44 112 ARG A C 1
ATOM 872 O O . ARG A 1 112 ? 13.656 -7.160 -20.450 1.00 96.44 112 ARG A O 1
ATOM 879 N N . GLN A 1 113 ? 13.618 -5.080 -19.591 1.00 96.31 113 GLN A N 1
ATOM 880 C CA . GLN A 1 113 ? 15.063 -4.839 -19.685 1.00 96.31 113 GLN A CA 1
ATOM 881 C C . GLN A 1 113 ? 15.854 -5.762 -18.758 1.00 96.31 113 GLN A C 1
ATOM 883 O O . GLN A 1 113 ? 16.860 -6.343 -19.162 1.00 96.31 113 GLN A O 1
ATOM 888 N N . ARG A 1 114 ? 15.346 -5.996 -17.544 1.00 93.62 114 ARG A N 1
ATOM 889 C CA . ARG A 1 114 ? 15.925 -6.955 -16.598 1.00 93.62 114 ARG A CA 1
ATOM 890 C C . ARG A 1 114 ? 15.996 -8.362 -17.187 1.00 93.62 114 ARG A C 1
ATOM 892 O O . ARG A 1 114 ? 17.033 -9.009 -17.088 1.00 93.62 114 ARG A O 1
ATOM 899 N N . ARG A 1 115 ? 14.921 -8.833 -17.829 1.00 95.56 115 ARG A N 1
ATOM 900 C CA . ARG A 1 115 ? 14.888 -10.157 -18.483 1.00 95.56 115 ARG A CA 1
ATOM 901 C C . ARG A 1 115 ? 15.777 -10.235 -19.719 1.00 95.56 115 ARG A C 1
ATOM 903 O O . ARG A 1 115 ? 16.298 -11.304 -20.009 1.00 95.56 115 ARG A O 1
ATOM 910 N N . ALA A 1 116 ? 15.955 -9.120 -20.423 1.00 96.19 116 ALA A N 1
ATOM 911 C CA . ALA A 1 116 ? 16.867 -9.019 -21.559 1.00 96.19 116 ALA A CA 1
ATOM 912 C C . ALA A 1 116 ? 18.351 -8.973 -21.146 1.00 96.19 116 ALA A C 1
ATOM 914 O O . ALA A 1 116 ? 19.215 -8.966 -22.018 1.00 96.19 116 ALA A O 1
ATOM 915 N N . GLY A 1 117 ? 18.657 -8.944 -19.842 1.00 95.62 117 GLY A N 1
ATOM 916 C CA . GLY A 1 117 ? 20.030 -8.860 -19.348 1.00 95.62 117 GLY A CA 1
ATOM 917 C C . GLY A 1 117 ? 20.663 -7.490 -19.576 1.00 95.62 117 GLY A C 1
ATOM 918 O O . GLY A 1 117 ? 21.869 -7.418 -19.803 1.00 95.62 117 GLY A O 1
ATOM 919 N N . ALA A 1 118 ? 19.860 -6.417 -19.549 1.00 95.62 118 ALA A N 1
ATOM 920 C CA . ALA A 1 118 ? 20.369 -5.053 -19.633 1.00 95.62 118 ALA A CA 1
ATOM 921 C C . ALA A 1 118 ? 21.446 -4.793 -18.569 1.00 95.62 118 ALA A C 1
ATOM 923 O O . ALA A 1 118 ? 21.438 -5.381 -17.483 1.00 95.62 118 ALA A O 1
ATOM 924 N N . ASP A 1 119 ? 22.376 -3.901 -18.892 1.00 96.50 119 ASP A N 1
ATOM 925 C CA . ASP A 1 119 ? 23.500 -3.601 -18.021 1.00 96.50 119 ASP A CA 1
ATOM 926 C C . ASP A 1 119 ? 23.044 -2.942 -16.697 1.00 96.50 119 ASP A C 1
ATOM 928 O O . ASP A 1 119 ? 21.972 -2.322 -16.628 1.00 96.50 119 ASP A O 1
ATOM 932 N N . PRO A 1 120 ? 23.856 -3.036 -15.627 1.00 95.06 120 PRO A N 1
ATOM 933 C CA . PRO A 1 120 ? 23.489 -2.511 -14.313 1.00 95.06 120 PRO A CA 1
ATOM 934 C C . PRO A 1 120 ? 23.176 -1.010 -14.283 1.00 95.06 120 PRO A C 1
ATOM 936 O O . PRO A 1 120 ? 22.341 -0.586 -13.483 1.00 95.06 120 PRO A O 1
ATOM 939 N N . TYR A 1 121 ? 23.818 -0.199 -15.131 1.00 96.25 121 TYR A N 1
ATOM 940 C CA . TYR A 1 121 ? 23.575 1.242 -15.159 1.00 96.25 121 TYR A CA 1
ATOM 941 C C . TYR A 1 121 ? 22.185 1.541 -15.724 1.00 96.25 121 TYR A C 1
ATOM 943 O O . TYR A 1 121 ? 21.422 2.291 -15.112 1.00 96.25 121 TYR A O 1
ATOM 951 N N . THR A 1 122 ? 21.819 0.896 -16.834 1.00 95.12 122 THR A N 1
ATOM 952 C CA . THR A 1 122 ? 20.475 1.000 -17.420 1.00 95.12 122 THR A CA 1
ATOM 953 C C . THR A 1 122 ? 19.394 0.564 -16.430 1.00 95.12 122 THR A C 1
ATOM 955 O O . THR A 1 122 ? 18.397 1.268 -16.250 1.00 95.12 122 THR A O 1
ATOM 958 N N . LEU A 1 123 ? 19.594 -0.560 -15.733 1.00 94.81 123 LEU A N 1
ATOM 959 C CA . LEU A 1 123 ? 18.636 -1.038 -14.731 1.00 94.81 123 LEU A CA 1
ATOM 960 C C . LEU A 1 123 ? 18.474 -0.069 -13.556 1.00 94.81 123 LEU A C 1
ATOM 962 O O . LEU A 1 123 ? 17.356 0.120 -13.078 1.00 94.81 123 LEU A O 1
ATOM 966 N N . GLU A 1 124 ? 19.552 0.578 -13.113 1.00 94.62 124 GLU A N 1
ATOM 967 C CA . GLU A 1 124 ? 19.484 1.571 -12.041 1.00 94.62 124 GLU A CA 1
ATOM 968 C C . GLU A 1 124 ? 18.732 2.841 -12.468 1.00 94.62 124 GLU A C 1
ATOM 970 O O . GLU A 1 124 ? 17.956 3.383 -11.680 1.00 94.62 124 GLU A O 1
ATOM 975 N N . GLN A 1 125 ? 18.895 3.301 -13.713 1.00 96.44 125 GLN A N 1
ATOM 976 C CA . GLN A 1 125 ? 18.117 4.436 -14.229 1.00 96.44 125 GLN A CA 1
ATOM 977 C C . GLN A 1 125 ? 16.624 4.111 -14.293 1.00 96.44 125 GLN A C 1
ATOM 979 O O . GLN A 1 125 ? 15.799 4.888 -13.815 1.00 96.44 125 GLN A O 1
ATOM 984 N N . LEU A 1 126 ? 16.273 2.926 -14.795 1.00 95.38 126 LEU A N 1
ATOM 985 C CA . LEU A 1 126 ? 14.884 2.470 -14.828 1.00 95.38 126 LEU A CA 1
ATOM 986 C C . LEU A 1 126 ? 14.307 2.306 -13.417 1.00 95.38 126 LEU A C 1
ATOM 988 O O . LEU A 1 126 ? 13.146 2.630 -13.188 1.00 95.38 126 LEU A O 1
ATOM 992 N N . ARG A 1 127 ? 15.111 1.857 -12.445 1.00 93.12 127 ARG A N 1
ATOM 993 C CA . ARG A 1 127 ? 14.692 1.770 -11.039 1.00 93.12 127 ARG A CA 1
ATOM 994 C C . ARG A 1 127 ? 14.390 3.147 -10.444 1.00 93.12 127 ARG A C 1
ATOM 996 O O . ARG A 1 127 ? 13.417 3.280 -9.707 1.00 93.12 127 ARG A O 1
ATOM 1003 N N . LYS A 1 128 ? 15.185 4.171 -10.763 1.00 94.75 128 LYS A N 1
ATOM 1004 C CA . LYS A 1 128 ? 14.896 5.556 -10.355 1.00 94.75 128 LYS A CA 1
ATOM 1005 C C . LYS A 1 128 ? 13.609 6.063 -10.992 1.00 94.75 128 LYS A C 1
ATOM 1007 O O . LYS A 1 128 ? 12.764 6.604 -10.284 1.00 94.75 128 LYS A O 1
ATOM 1012 N N . GLU A 1 129 ? 13.417 5.800 -12.284 1.00 95.50 129 GLU A N 1
ATOM 1013 C CA . GLU A 1 129 ? 12.172 6.153 -12.968 1.00 95.50 129 GLU A CA 1
ATOM 1014 C C . GLU A 1 129 ? 10.957 5.476 -12.309 1.00 95.50 129 GLU A C 1
ATOM 1016 O O . GLU A 1 129 ? 9.933 6.131 -12.117 1.00 95.50 129 GLU A O 1
ATOM 1021 N N . LEU A 1 130 ? 11.059 4.205 -11.893 1.00 95.12 130 LEU A N 1
ATOM 1022 C CA . LEU A 1 130 ? 9.981 3.525 -11.160 1.00 95.12 130 LEU A CA 1
ATOM 1023 C C . LEU A 1 130 ? 9.572 4.271 -9.895 1.00 95.12 130 LEU A C 1
ATOM 1025 O O . LEU A 1 130 ? 8.382 4.526 -9.707 1.00 95.12 130 LEU A O 1
ATOM 1029 N N . ILE A 1 131 ? 10.549 4.644 -9.067 1.00 95.50 131 ILE A N 1
ATOM 1030 C CA . ILE A 1 131 ? 10.317 5.363 -7.809 1.00 95.50 131 ILE A CA 1
ATOM 1031 C C . ILE A 1 131 ? 9.641 6.708 -8.089 1.00 95.50 131 ILE A C 1
ATOM 1033 O O . ILE A 1 131 ? 8.695 7.091 -7.397 1.00 95.50 131 ILE A O 1
ATOM 1037 N N . GLU A 1 132 ? 10.092 7.420 -9.123 1.00 97.31 132 GLU A N 1
ATOM 1038 C CA . GLU A 1 132 ? 9.519 8.705 -9.522 1.00 97.31 132 GLU A CA 1
ATOM 1039 C C . GLU A 1 132 ? 8.069 8.564 -9.998 1.00 97.31 132 GLU A C 1
ATOM 1041 O O . GLU A 1 132 ? 7.204 9.333 -9.568 1.00 97.31 132 GLU A O 1
ATOM 1046 N N . LYS A 1 133 ? 7.774 7.574 -10.855 1.00 98.06 133 LYS A N 1
ATOM 1047 C CA . LYS A 1 133 ? 6.403 7.316 -11.322 1.00 98.06 133 LYS A CA 1
ATOM 1048 C C . LYS A 1 133 ? 5.498 6.878 -10.182 1.00 98.06 133 LYS A C 1
ATOM 1050 O O . LYS A 1 133 ? 4.406 7.421 -10.059 1.00 98.06 133 LYS A O 1
ATOM 1055 N N . PHE A 1 134 ? 5.961 5.964 -9.329 1.00 98.06 134 PHE A N 1
ATOM 1056 C CA . PHE A 1 134 ? 5.213 5.535 -8.152 1.00 98.06 134 PHE A CA 1
ATOM 1057 C C . PHE A 1 134 ? 4.877 6.728 -7.258 1.00 98.06 134 PHE A C 1
ATOM 1059 O O . PHE A 1 134 ? 3.714 6.949 -6.940 1.00 98.06 134 PHE A O 1
ATOM 1066 N N . SER A 1 135 ? 5.880 7.538 -6.905 1.00 97.69 135 SER A N 1
ATOM 1067 C CA . SER A 1 135 ? 5.696 8.702 -6.033 1.00 97.69 135 SER A CA 1
ATOM 1068 C C . SER A 1 135 ? 4.718 9.706 -6.634 1.00 97.69 135 SER A C 1
ATOM 1070 O O . SER A 1 135 ? 3.871 10.246 -5.928 1.00 97.69 135 SER A O 1
ATOM 1072 N N . LYS A 1 136 ? 4.807 9.957 -7.944 1.00 98.31 136 LYS A N 1
ATOM 1073 C CA . LYS A 1 136 ? 3.897 10.867 -8.644 1.00 98.31 136 LYS A CA 1
ATOM 1074 C C . LYS A 1 136 ? 2.455 10.358 -8.627 1.00 98.31 136 LYS A C 1
ATOM 1076 O O . LYS A 1 136 ? 1.553 11.128 -8.294 1.00 98.31 136 LYS A O 1
ATOM 1081 N N . ASP A 1 137 ? 2.250 9.096 -8.983 1.00 98.38 137 ASP A N 1
ATOM 1082 C CA . ASP A 1 137 ? 0.926 8.477 -9.061 1.00 98.38 137 ASP A CA 1
ATOM 1083 C C . ASP A 1 137 ? 0.302 8.382 -7.655 1.00 98.38 137 ASP A C 1
ATOM 1085 O O . ASP A 1 137 ? -0.822 8.836 -7.443 1.00 98.38 137 ASP A O 1
ATOM 1089 N N . PHE A 1 138 ? 1.079 7.947 -6.655 1.00 97.94 138 PHE A N 1
ATOM 1090 C CA . PHE A 1 138 ? 0.663 7.893 -5.250 1.00 97.94 138 PHE A CA 1
ATOM 1091 C C . PHE A 1 138 ? 0.284 9.274 -4.699 1.00 97.94 138 PHE A C 1
ATOM 1093 O O . PHE A 1 138 ? -0.759 9.426 -4.067 1.00 97.94 138 PHE A O 1
ATOM 1100 N N . ASN A 1 139 ? 1.100 10.300 -4.964 1.00 97.50 139 ASN A N 1
ATOM 1101 C CA . ASN A 1 139 ? 0.818 11.673 -4.535 1.00 97.50 139 ASN A CA 1
ATOM 1102 C C . ASN A 1 139 ? -0.385 12.290 -5.254 1.00 97.50 139 ASN A C 1
ATOM 1104 O O . ASN A 1 139 ? -0.993 13.222 -4.738 1.00 97.50 139 ASN A O 1
ATOM 1108 N N . THR A 1 140 ? -0.699 11.827 -6.462 1.00 97.62 140 THR A N 1
ATOM 1109 C CA . THR A 1 140 ? -1.897 12.266 -7.183 1.00 97.62 140 THR A CA 1
ATOM 1110 C C . THR A 1 140 ? -3.129 11.621 -6.559 1.00 97.62 140 THR A C 1
ATOM 1112 O O . THR A 1 140 ? -4.056 12.333 -6.187 1.00 97.62 140 THR A O 1
ATOM 1115 N N . LEU A 1 141 ? -3.086 10.304 -6.332 1.00 97.06 141 LEU A N 1
ATOM 1116 C CA . LEU A 1 141 ? -4.142 9.562 -5.647 1.00 97.06 141 LEU A CA 1
ATOM 1117 C C . LEU A 1 141 ? -4.436 10.127 -4.249 1.00 97.06 141 LEU A C 1
ATOM 1119 O O . LEU A 1 141 ? -5.596 10.298 -3.885 1.00 97.06 141 LEU A O 1
ATOM 1123 N N . SER A 1 142 ? -3.400 10.463 -3.474 1.00 96.56 142 SER A N 1
ATOM 1124 C CA . SER A 1 142 ? -3.545 10.946 -2.093 1.00 96.56 142 SER A CA 1
ATOM 1125 C C . SER A 1 142 ? -4.119 12.362 -1.957 1.00 96.56 142 SER A C 1
ATOM 1127 O O . SER A 1 142 ? -4.408 12.797 -0.843 1.00 96.56 142 SER A O 1
ATOM 1129 N N . ARG A 1 143 ? -4.294 13.095 -3.066 1.00 95.19 143 ARG A N 1
ATOM 1130 C CA . ARG A 1 143 ? -5.002 14.389 -3.075 1.00 95.19 143 ARG A CA 1
ATOM 1131 C C . ARG A 1 143 ? -6.516 14.232 -3.089 1.00 95.19 143 ARG A C 1
ATOM 1133 O O . ARG A 1 143 ? -7.211 15.127 -2.626 1.00 95.19 143 ARG A O 1
ATOM 1140 N N . GLU A 1 144 ? -7.008 13.130 -3.643 1.00 93.38 144 GLU A N 1
ATOM 1141 C CA . GLU A 1 144 ? -8.441 12.869 -3.827 1.00 93.38 144 GLU A CA 1
ATOM 1142 C C . GLU A 1 144 ? -8.949 11.784 -2.881 1.00 93.38 144 GLU A C 1
ATOM 1144 O O . GLU A 1 144 ? -10.109 11.787 -2.478 1.00 93.38 144 GLU A O 1
ATOM 1149 N N . LYS A 1 145 ? -8.075 10.840 -2.533 1.00 96.56 145 LYS A N 1
ATOM 1150 C CA . LYS A 1 145 ? -8.370 9.695 -1.683 1.00 96.56 145 LYS A CA 1
ATOM 1151 C C . LYS A 1 145 ? -7.435 9.657 -0.488 1.00 96.56 145 LYS A C 1
ATOM 1153 O O . LYS A 1 145 ? -6.414 10.337 -0.436 1.00 96.56 145 LYS A O 1
ATOM 1158 N N . ARG A 1 146 ? -7.785 8.826 0.487 1.00 96.81 146 ARG A N 1
ATOM 1159 C CA . ARG A 1 146 ? -7.053 8.629 1.739 1.00 96.81 146 ARG A CA 1
ATOM 1160 C C . ARG A 1 146 ? -6.522 7.197 1.791 1.00 96.81 146 ARG A C 1
ATOM 1162 O O . ARG A 1 146 ? -7.203 6.317 2.319 1.00 96.81 146 ARG A O 1
ATOM 1169 N N . PRO A 1 147 ? -5.330 6.934 1.226 1.00 97.81 147 PRO A N 1
ATOM 1170 C CA . PRO A 1 147 ? -4.688 5.635 1.338 1.00 97.81 147 PRO A CA 1
ATOM 1171 C C . PRO A 1 147 ? -4.439 5.260 2.797 1.00 97.81 147 PRO A C 1
ATOM 1173 O O . PRO A 1 147 ? -3.834 6.023 3.550 1.00 97.81 147 PRO A O 1
ATOM 1176 N N . ILE A 1 148 ? -4.861 4.061 3.178 1.00 97.62 148 ILE A N 1
ATOM 1177 C CA . ILE A 1 148 ? -4.555 3.448 4.464 1.00 97.62 148 ILE A CA 1
ATOM 1178 C C . ILE A 1 148 ? -3.716 2.214 4.174 1.00 97.62 148 ILE A C 1
ATOM 1180 O O . ILE A 1 148 ? -4.209 1.229 3.622 1.00 97.62 148 ILE A O 1
ATOM 1184 N N . ILE A 1 149 ? -2.438 2.304 4.540 1.00 97.06 149 ILE A N 1
ATOM 1185 C CA . ILE A 1 149 ? -1.449 1.251 4.331 1.00 97.06 149 ILE A CA 1
ATOM 1186 C C . ILE A 1 149 ? -1.151 0.594 5.672 1.00 97.06 149 ILE A C 1
ATOM 1188 O O . ILE A 1 149 ? -0.672 1.259 6.591 1.00 97.06 149 ILE A O 1
ATOM 1192 N N . ALA A 1 150 ? -1.406 -0.708 5.778 1.00 95.69 150 ALA A N 1
ATOM 1193 C CA . ALA A 1 150 ? -0.973 -1.498 6.925 1.00 95.69 150 ALA A CA 1
ATOM 1194 C C . ALA A 1 150 ? 0.169 -2.425 6.535 1.00 95.69 150 ALA A C 1
ATOM 1196 O O . ALA A 1 150 ? 0.050 -3.207 5.595 1.00 95.69 150 ALA A O 1
ATOM 1197 N N . LEU A 1 151 ? 1.253 -2.347 7.300 1.00 93.38 151 LEU A N 1
ATOM 1198 C CA . LEU A 1 151 ? 2.434 -3.186 7.153 1.00 93.38 151 LEU A CA 1
ATOM 1199 C C . LEU A 1 151 ? 2.528 -4.089 8.388 1.00 93.38 151 LEU A C 1
ATOM 1201 O O . LEU A 1 151 ? 2.457 -3.579 9.508 1.00 93.38 151 LEU A O 1
ATOM 1205 N N . ASP A 1 152 ? 2.674 -5.400 8.197 1.00 90.44 152 ASP A N 1
ATOM 1206 C CA . ASP A 1 152 ? 2.958 -6.343 9.289 1.00 90.44 152 ASP A CA 1
ATOM 1207 C C . ASP A 1 152 ? 4.427 -6.781 9.232 1.00 90.44 152 ASP A C 1
ATOM 1209 O O . ASP A 1 152 ? 4.961 -7.048 8.156 1.00 90.44 152 ASP A O 1
ATOM 1213 N N . THR A 1 153 ? 5.088 -6.801 10.391 1.00 80.38 153 THR A N 1
ATOM 1214 C CA . THR A 1 153 ? 6.539 -7.008 10.538 1.00 80.38 153 THR A CA 1
ATOM 1215 C C . THR A 1 153 ? 6.903 -8.012 11.638 1.00 80.38 153 THR A C 1
ATOM 1217 O O . THR A 1 153 ? 8.042 -7.973 12.092 1.00 80.38 153 THR A O 1
ATOM 1220 N N . VAL A 1 154 ? 5.972 -8.884 12.055 1.00 68.88 154 VAL A N 1
ATOM 1221 C CA . VAL A 1 154 ? 6.108 -9.967 13.072 1.00 68.88 154 VAL A CA 1
ATOM 1222 C C . VAL A 1 154 ? 6.755 -9.537 14.402 1.00 68.88 154 VAL A C 1
ATOM 1224 O O . VAL A 1 154 ? 7.989 -9.370 14.475 1.00 68.88 154 VAL A O 1
#

Foldseek 3Di:
DDDDPDPDPDPLDDPPCVVVLVVLLCCQAPDDDDDDDDDDDPPPCPVVVLVCSLVSLCPHPQNVQEQELREAECVPPQCVDPLSVLCSQQCSRCVVCPLLVQLVVLVVVLVVCVVVVHDPVVNVVSVVSNVVSSVVSVVVSVVRGPYDYHYDDD